Protein AF-A0AAJ3N0F9-F1 (afdb_monomer)

Sequence (121 aa):
MLTNGAQYPKHITPKDWVRLRLLNGCNARSLRLATSDERPMYVIASDGGFLNEPIKVNELEMIIGERFEVLIDLSDGKAVDLVRSNGHGITSVQSKTTGIKSRNYVTKRTRQFTDKIGKLI

Secondary structure (DSSP, 8-state):
-EETTEES-EEEE-SSEEEEEEE---SS--EEEEETT-PPEEEEEETTEEEEEEEEESEEEE-TT-EEEEEEE-TT---EEEEETTS-EEEEEEE--S-S-------HHHHHHHHHHTTT-

InterPro domains:
  IPR001117 Multicopper oxidase, second cupredoxin domain [PF00394] (8-76)
  IPR008972 Cupredoxin [G3DSA:2.60.40.420] (1-119)
  IPR008972 Cupredoxin [SSF49503] (1-76)
  IPR045087 Multicopper oxidase [PTHR48267] (1-80)

Foldseek 3Di:
DADPNHFAEEAEDAQFKDKDKDFQQDPFDKFKKAKPVQFWKWWQAWPVGGDPATDTDRIDIDDHGIITIIIGHRNVQAKIFIATPVGHTHYIYGHDNDPDPPPDPPDPVNVVRSVVVVVVD

pLDDT: mean 81.47, std 18.84, range [38.22, 97.62]

Structure (mmCIF, N/CA/C/O backbone):
data_AF-A0AAJ3N0F9-F1
#
_entry.id   AF-A0AAJ3N0F9-F1
#
loop_
_atom_site.group_PDB
_atom_site.id
_atom_site.type_symbol
_atom_site.label_atom_id
_atom_site.label_alt_id
_atom_site.label_comp_id
_atom_site.label_asym_id
_atom_site.label_entity_id
_atom_site.label_seq_id
_atom_site.pdbx_PDB_ins_code
_atom_site.Cartn_x
_atom_site.Cartn_y
_atom_site.Cartn_z
_atom_site.occupancy
_atom_site.B_iso_or_equiv
_atom_site.auth_seq_id
_atom_site.auth_comp_id
_atom_site.auth_asym_id
_atom_site.auth_atom_id
_atom_site.pdbx_PDB_model_num
ATOM 1 N N . MET A 1 1 ? 12.768 9.543 1.996 1.00 83.50 1 MET A N 1
ATOM 2 C CA . MET A 1 1 ? 11.924 8.843 1.003 1.00 83.50 1 MET A CA 1
ATOM 3 C C . MET A 1 1 ? 10.725 9.728 0.736 1.00 83.50 1 MET A C 1
ATOM 5 O O . MET A 1 1 ? 10.263 10.367 1.676 1.00 83.50 1 MET A O 1
ATOM 9 N N . LEU A 1 2 ? 10.294 9.825 -0.517 1.00 91.88 2 LEU A N 1
ATOM 10 C CA . LEU A 1 2 ? 9.156 10.652 -0.904 1.00 91.88 2 LEU A CA 1
ATOM 11 C C . LEU A 1 2 ? 7.993 9.754 -1.311 1.00 91.88 2 LEU A C 1
ATOM 13 O O . LEU A 1 2 ? 8.210 8.699 -1.903 1.00 91.88 2 LEU A O 1
ATOM 17 N N . THR A 1 3 ? 6.784 10.221 -1.036 1.00 94.62 3 THR A N 1
ATOM 18 C CA . THR A 1 3 ? 5.534 9.630 -1.511 1.00 94.62 3 THR A CA 1
ATOM 19 C C . THR A 1 3 ? 4.790 10.736 -2.248 1.00 94.62 3 THR A C 1
ATOM 21 O O . THR A 1 3 ? 4.513 11.782 -1.664 1.00 94.62 3 THR A O 1
ATOM 24 N N . ASN A 1 4 ? 4.532 10.556 -3.546 1.00 94.38 4 ASN A N 1
ATOM 25 C CA . ASN A 1 4 ? 3.939 11.585 -4.417 1.00 94.38 4 ASN A CA 1
ATOM 26 C C . ASN A 1 4 ? 4.637 12.961 -4.316 1.00 94.38 4 ASN A C 1
ATOM 28 O O . ASN A 1 4 ? 3.983 13.999 -4.285 1.00 94.38 4 ASN A O 1
ATOM 32 N N . GLY A 1 5 ? 5.972 12.968 -4.212 1.00 93.50 5 GLY A N 1
ATOM 33 C CA . GLY A 1 5 ? 6.783 14.190 -4.116 1.00 93.50 5 GLY A CA 1
ATOM 34 C C . GLY A 1 5 ? 6.875 14.821 -2.720 1.00 93.50 5 GLY A C 1
ATOM 35 O O . GLY A 1 5 ? 7.669 15.737 -2.534 1.00 93.50 5 GLY A O 1
ATOM 36 N N . ALA A 1 6 ? 6.138 14.321 -1.724 1.00 93.56 6 ALA A N 1
ATOM 37 C CA . ALA A 1 6 ? 6.161 14.840 -0.357 1.00 93.56 6 ALA A CA 1
ATOM 38 C C . ALA A 1 6 ? 6.917 13.912 0.604 1.00 93.56 6 ALA A C 1
ATOM 40 O O . ALA A 1 6 ? 6.881 12.685 0.473 1.00 93.56 6 ALA A O 1
ATOM 41 N N . GLN A 1 7 ? 7.582 14.494 1.604 1.00 93.12 7 GLN A N 1
ATOM 42 C CA . GLN A 1 7 ? 8.171 13.739 2.708 1.00 93.12 7 GLN A CA 1
ATOM 43 C C . GLN A 1 7 ? 7.075 13.374 3.716 1.00 93.12 7 GLN A C 1
ATOM 45 O O . GLN A 1 7 ? 6.421 14.255 4.263 1.00 93.12 7 GLN A O 1
ATOM 50 N N . TYR A 1 8 ? 6.886 12.073 3.946 1.00 90.06 8 TYR A N 1
ATOM 51 C CA . TYR A 1 8 ? 5.930 11.508 4.906 1.00 90.06 8 TYR A CA 1
ATOM 52 C C . TYR A 1 8 ? 4.518 12.142 4.882 1.00 90.06 8 TYR A C 1
ATOM 54 O O . TYR A 1 8 ? 4.041 12.665 5.894 1.00 90.06 8 TYR A O 1
ATOM 62 N N . PRO A 1 9 ? 3.821 12.130 3.727 1.00 92.38 9 PRO A N 1
ATOM 63 C CA . PRO A 1 9 ? 2.509 12.749 3.623 1.00 92.38 9 PRO A CA 1
ATOM 64 C C . PRO A 1 9 ? 1.444 11.957 4.384 1.00 92.38 9 PRO A C 1
ATOM 66 O O . PRO A 1 9 ? 1.545 10.736 4.557 1.00 92.38 9 PRO A O 1
ATOM 69 N N . LYS A 1 10 ? 0.384 12.673 4.768 1.00 91.25 10 LYS A N 1
ATOM 70 C CA . LYS A 1 10 ? -0.835 12.120 5.363 1.00 91.25 10 LYS A CA 1
ATOM 71 C C . LYS A 1 10 ? -1.950 12.094 4.323 1.00 91.25 10 LYS A C 1
ATOM 73 O O . LYS A 1 10 ? -2.259 13.126 3.728 1.00 91.25 10 LYS A O 1
ATOM 78 N N . HIS A 1 11 ? -2.579 10.942 4.135 1.00 92.0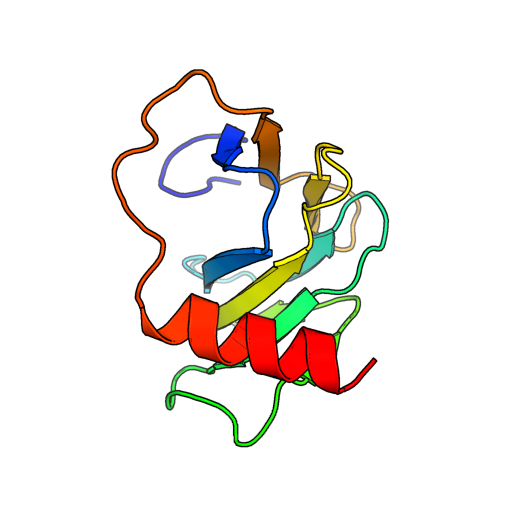0 11 HIS A N 1
ATOM 79 C CA . HIS A 1 11 ? -3.742 10.780 3.273 1.00 92.00 11 HIS A CA 1
ATOM 80 C C . HIS A 1 11 ? -4.992 10.530 4.121 1.00 92.00 11 HIS A C 1
ATOM 82 O O . HIS A 1 11 ? -5.026 9.593 4.912 1.00 92.00 11 HIS A O 1
ATOM 88 N N . ILE A 1 12 ? -6.009 11.385 3.982 1.00 89.12 12 ILE A N 1
ATOM 89 C CA . ILE A 1 12 ? -7.256 11.296 4.754 1.00 89.12 12 ILE A CA 1
ATOM 90 C C . ILE A 1 12 ? -8.319 10.599 3.909 1.00 89.12 12 ILE A C 1
ATOM 92 O O . ILE A 1 12 ? -8.656 11.057 2.817 1.00 89.12 12 ILE A O 1
ATOM 96 N N . THR A 1 13 ? -8.885 9.529 4.454 1.00 84.56 13 THR A N 1
ATOM 97 C CA . THR A 1 13 ? -9.866 8.667 3.793 1.00 84.56 13 THR A CA 1
ATOM 98 C C . THR A 1 13 ? -11.098 8.448 4.678 1.00 84.56 13 THR A C 1
ATOM 100 O O . THR A 1 13 ? -11.033 8.665 5.893 1.00 84.56 13 THR A O 1
ATOM 103 N N . PRO A 1 14 ? -12.256 8.092 4.096 1.00 85.06 14 PRO A N 1
ATOM 104 C CA . PRO A 1 14 ? -13.412 7.631 4.864 1.00 85.06 14 PRO A CA 1
ATOM 105 C C . PRO A 1 14 ? -13.118 6.330 5.630 1.00 85.06 14 PRO A C 1
ATOM 107 O O . PRO A 1 14 ? -12.179 5.612 5.296 1.00 85.06 14 PRO A O 1
ATOM 110 N N . LYS A 1 15 ? -13.969 6.009 6.613 1.00 87.44 15 LYS A N 1
ATOM 111 C CA . LYS A 1 15 ? -13.988 4.717 7.325 1.00 87.44 15 LYS A CA 1
ATOM 112 C C . LYS A 1 15 ? -14.517 3.602 6.433 1.00 87.44 15 LYS A C 1
ATOM 114 O O . LYS A 1 15 ? -15.673 3.213 6.546 1.00 87.44 15 LYS A O 1
ATOM 119 N N . ASP A 1 16 ? -13.687 3.156 5.507 1.00 88.25 16 ASP A N 1
ATOM 120 C CA . ASP A 1 16 ? -14.008 2.112 4.543 1.00 88.25 16 ASP A CA 1
ATOM 121 C C . ASP A 1 16 ? -12.701 1.491 4.030 1.00 88.25 16 ASP A C 1
ATOM 123 O O . ASP A 1 16 ? -11.596 1.900 4.400 1.00 88.25 16 ASP A O 1
ATOM 127 N N . TRP A 1 17 ? -12.825 0.527 3.136 1.00 90.00 17 TRP A N 1
ATOM 128 C CA . TRP A 1 17 ? -11.724 0.002 2.356 1.00 90.00 17 TRP A CA 1
ATOM 129 C C . TRP A 1 17 ? -11.084 1.079 1.481 1.00 90.00 17 TRP A C 1
ATOM 131 O O . TRP A 1 17 ? -11.737 1.753 0.676 1.00 90.00 17 TRP A O 1
ATOM 141 N N . VAL A 1 18 ? -9.762 1.184 1.575 1.00 92.69 18 VAL A N 1
ATOM 142 C CA . VAL A 1 18 ? -8.960 2.100 0.769 1.00 92.69 18 VAL A CA 1
ATOM 143 C C . VAL A 1 18 ? -8.191 1.322 -0.282 1.00 92.69 18 VAL A C 1
ATOM 145 O O . VAL A 1 18 ? -7.465 0.381 0.028 1.00 92.69 18 VAL A O 1
ATOM 148 N N . ARG A 1 19 ? -8.323 1.755 -1.538 1.00 95.25 19 ARG A N 1
ATOM 149 C CA . ARG A 1 19 ? -7.542 1.243 -2.667 1.00 95.25 19 ARG A CA 1
ATOM 150 C C . ARG A 1 19 ? -6.341 2.134 -2.917 1.00 95.25 19 ARG A C 1
ATOM 152 O O . ARG A 1 19 ? -6.504 3.295 -3.292 1.00 95.25 19 ARG A O 1
ATOM 159 N N . LEU A 1 20 ? -5.152 1.568 -2.773 1.00 95.19 20 LEU A N 1
ATOM 160 C CA . LEU A 1 20 ? -3.892 2.235 -3.068 1.00 95.19 20 LEU A CA 1
ATOM 161 C C . LEU A 1 20 ? -3.300 1.657 -4.349 1.00 95.19 20 LEU A C 1
ATOM 163 O O . LEU A 1 20 ? -3.220 0.444 -4.519 1.00 95.19 20 LEU A O 1
ATOM 167 N N . ARG A 1 21 ? -2.888 2.547 -5.252 1.00 96.31 21 ARG A N 1
ATOM 168 C CA . ARG A 1 21 ? -2.123 2.207 -6.453 1.00 96.31 21 ARG A CA 1
ATOM 169 C C . ARG A 1 21 ? -0.670 2.542 -6.176 1.00 96.31 21 ARG A C 1
ATOM 171 O O . ARG A 1 21 ? -0.295 3.713 -6.183 1.00 96.31 21 ARG A O 1
ATOM 178 N N . LEU A 1 22 ? 0.103 1.524 -5.846 1.00 96.19 22 LEU A N 1
ATOM 179 C CA . LEU A 1 22 ? 1.495 1.656 -5.460 1.00 96.19 22 LEU A CA 1
ATOM 180 C C . LEU A 1 22 ? 2.358 1.569 -6.715 1.00 96.19 22 LEU A C 1
ATOM 182 O O . LEU A 1 22 ? 2.126 0.721 -7.571 1.00 96.19 22 LEU A O 1
ATOM 186 N N . LEU A 1 23 ? 3.354 2.443 -6.805 1.00 96.56 23 LEU A N 1
ATOM 187 C CA . LEU A 1 23 ? 4.381 2.437 -7.842 1.00 96.56 23 LEU A CA 1
ATOM 188 C C . LEU A 1 23 ? 5.734 2.568 -7.151 1.00 96.56 23 LEU A C 1
ATOM 190 O O . LEU A 1 23 ? 5.958 3.535 -6.416 1.00 96.56 23 LEU A O 1
ATOM 194 N N . ASN A 1 24 ? 6.653 1.642 -7.416 1.00 95.62 24 ASN A N 1
ATOM 195 C CA . ASN A 1 24 ? 8.040 1.829 -7.013 1.00 95.62 24 ASN A CA 1
ATOM 196 C C . ASN A 1 24 ? 8.777 2.683 -8.056 1.00 95.62 24 ASN A C 1
ATOM 198 O O . ASN A 1 24 ? 9.338 2.174 -9.021 1.00 95.62 24 ASN A O 1
ATOM 202 N N . GLY A 1 25 ? 8.781 3.998 -7.839 1.00 94.94 25 GLY A N 1
ATOM 203 C CA . GLY A 1 25 ? 9.497 4.965 -8.677 1.00 94.94 25 GLY A CA 1
ATOM 204 C C . GLY A 1 25 ? 10.962 5.196 -8.286 1.00 94.94 25 GLY A C 1
ATOM 205 O O . GLY A 1 25 ? 11.531 6.211 -8.677 1.00 94.94 25 GLY A O 1
ATOM 206 N N . CYS A 1 26 ? 11.571 4.340 -7.458 1.00 93.81 26 CYS A N 1
ATOM 207 C CA . CYS A 1 26 ? 12.983 4.491 -7.100 1.00 93.81 26 CYS A CA 1
ATOM 208 C C . CYS A 1 26 ? 13.890 4.104 -8.274 1.00 93.81 26 CYS A C 1
ATOM 210 O O . CYS A 1 26 ? 13.625 3.117 -8.942 1.00 93.81 26 CYS A O 1
ATOM 212 N N . ASN A 1 27 ? 15.031 4.777 -8.447 1.00 94.50 27 ASN A N 1
ATOM 213 C CA . ASN A 1 27 ? 15.973 4.429 -9.522 1.00 94.50 27 ASN A CA 1
ATOM 214 C C . ASN A 1 27 ? 16.625 3.044 -9.343 1.00 94.50 27 ASN A C 1
ATOM 216 O O . ASN A 1 27 ? 16.897 2.366 -10.324 1.00 94.50 27 ASN A O 1
ATOM 220 N N . ALA A 1 28 ? 16.926 2.649 -8.098 1.00 93.19 28 ALA A N 1
ATOM 221 C CA . ALA A 1 28 ? 17.775 1.483 -7.812 1.00 93.19 28 ALA A CA 1
ATOM 222 C C . ALA A 1 28 ? 17.422 0.745 -6.504 1.00 93.19 28 ALA A C 1
ATOM 224 O O . ALA A 1 28 ? 18.230 -0.015 -5.978 1.00 93.19 28 ALA A O 1
ATOM 225 N N . ARG A 1 29 ? 16.243 0.998 -5.920 1.00 91.62 29 ARG A N 1
ATOM 226 C CA . ARG A 1 29 ? 15.860 0.451 -4.609 1.00 91.62 29 ARG A CA 1
ATOM 227 C C . ARG A 1 29 ? 14.590 -0.385 -4.723 1.00 91.62 29 ARG A C 1
ATOM 229 O O . ARG A 1 29 ? 13.552 0.148 -5.104 1.00 91.62 29 ARG A O 1
ATOM 236 N N . SER A 1 30 ? 14.660 -1.655 -4.329 1.00 93.06 30 SER A N 1
ATOM 237 C CA . SER A 1 30 ? 13.470 -2.462 -4.052 1.00 93.06 30 SER A CA 1
ATOM 238 C C . SER A 1 30 ? 12.809 -2.007 -2.748 1.00 93.06 30 SER A C 1
ATOM 240 O O . SER A 1 30 ? 13.471 -1.570 -1.799 1.00 93.06 30 SER A O 1
ATOM 242 N N . LEU A 1 31 ? 11.483 -2.061 -2.712 1.00 93.44 31 LEU A N 1
ATOM 243 C CA . LEU A 1 31 ? 10.684 -1.705 -1.547 1.00 93.44 31 LEU A CA 1
ATOM 244 C C . LEU A 1 31 ? 10.016 -2.958 -0.999 1.00 93.44 3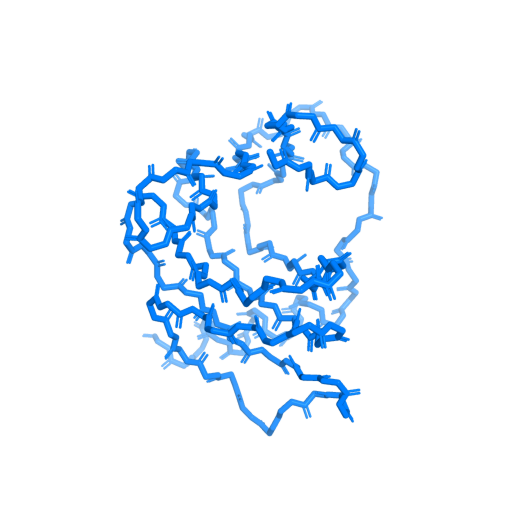1 LEU A C 1
ATOM 246 O O . LEU A 1 31 ? 9.524 -3.782 -1.753 1.00 93.44 31 LEU A O 1
ATOM 250 N N . ARG A 1 32 ? 9.977 -3.073 0.324 1.00 94.56 32 ARG A N 1
ATOM 251 C CA . ARG A 1 32 ? 9.160 -4.048 1.043 1.00 94.56 32 ARG A CA 1
ATOM 252 C C . ARG A 1 32 ? 8.233 -3.265 1.934 1.00 94.56 32 ARG A C 1
ATOM 254 O O . ARG A 1 32 ? 8.715 -2.611 2.859 1.00 94.56 32 ARG A O 1
ATOM 261 N N . LEU A 1 33 ? 6.964 -3.217 1.563 1.00 94.31 33 LEU A N 1
ATOM 262 C CA . LEU A 1 33 ? 5.955 -2.391 2.204 1.00 94.31 33 LEU A CA 1
ATOM 263 C C . LEU A 1 33 ? 5.120 -3.239 3.150 1.00 94.31 33 LEU A C 1
ATOM 265 O O . LEU A 1 33 ? 4.707 -4.334 2.791 1.00 94.31 33 LEU A O 1
ATOM 269 N N . ALA A 1 34 ? 4.848 -2.704 4.328 1.00 94.94 34 ALA A N 1
ATOM 270 C CA . ALA A 1 34 ? 3.945 -3.278 5.311 1.00 94.94 34 ALA A CA 1
ATOM 271 C C . ALA A 1 34 ? 3.113 -2.155 5.939 1.00 94.94 34 ALA A C 1
ATOM 273 O O . ALA A 1 34 ? 3.362 -0.965 5.713 1.00 94.94 34 ALA A O 1
ATOM 274 N N . THR A 1 35 ? 2.119 -2.528 6.727 1.00 93.94 35 THR A N 1
ATOM 275 C CA . THR A 1 35 ? 1.372 -1.609 7.588 1.00 93.94 35 THR A CA 1
ATOM 276 C C . THR A 1 35 ? 2.026 -1.545 8.969 1.00 93.94 35 THR A C 1
ATOM 278 O O . THR A 1 35 ? 2.598 -2.522 9.449 1.00 93.94 35 THR A O 1
ATOM 281 N N . SER A 1 36 ? 1.966 -0.387 9.624 1.00 93.19 36 SER A N 1
ATOM 282 C CA . SER A 1 36 ? 2.580 -0.163 10.941 1.00 93.19 36 SER A CA 1
ATOM 283 C C . SER A 1 36 ? 1.973 -0.993 12.070 1.00 93.19 36 SER A C 1
ATOM 285 O O . SER A 1 36 ? 2.595 -1.137 13.114 1.00 93.19 36 SER A O 1
ATOM 287 N N . ASP A 1 37 ? 0.743 -1.470 11.892 1.00 91.69 37 ASP A N 1
ATOM 288 C CA . ASP A 1 37 ? -0.015 -2.245 12.875 1.00 91.69 37 ASP A CA 1
ATOM 289 C C . ASP A 1 37 ? -0.249 -3.694 12.427 1.00 91.69 37 ASP A C 1
ATOM 291 O O . ASP A 1 37 ? -1.150 -4.360 12.932 1.00 91.69 37 ASP A O 1
ATOM 295 N N . GLU A 1 38 ? 0.548 -4.160 11.461 1.00 91.56 38 GLU A N 1
ATOM 296 C CA . GLU A 1 38 ? 0.550 -5.534 10.949 1.00 91.56 38 GLU A CA 1
ATOM 297 C C . GLU A 1 38 ? -0.772 -5.979 10.299 1.00 91.56 38 GLU A C 1
ATOM 299 O O . GLU A 1 38 ? -0.951 -7.159 9.980 1.00 91.56 38 GLU A O 1
ATOM 304 N N . ARG A 1 39 ? -1.707 -5.051 10.037 1.00 92.44 39 ARG A N 1
ATOM 305 C CA . ARG A 1 39 ? -2.932 -5.378 9.302 1.00 92.44 39 ARG A CA 1
ATOM 306 C C . ARG A 1 39 ? -2.595 -5.803 7.865 1.00 92.44 39 ARG A C 1
ATOM 308 O O . ARG A 1 39 ? -1.759 -5.174 7.209 1.00 92.44 39 ARG A O 1
ATOM 315 N N . PRO A 1 40 ? -3.263 -6.830 7.326 1.00 94.81 40 PRO A N 1
ATOM 316 C CA . PRO A 1 40 ? -2.945 -7.344 6.004 1.00 94.81 40 PRO A CA 1
ATOM 317 C C . PRO A 1 40 ? -3.284 -6.337 4.902 1.00 94.81 40 PRO A C 1
ATOM 319 O O . PRO A 1 40 ? -4.260 -5.588 4.984 1.00 94.81 40 PRO A O 1
ATOM 322 N N . MET A 1 41 ? -2.517 -6.400 3.820 1.00 95.81 41 MET A N 1
ATOM 323 C CA . MET A 1 41 ? -2.860 -5.799 2.538 1.00 95.81 41 MET A CA 1
ATOM 324 C C . MET A 1 41 ? -3.430 -6.878 1.617 1.00 95.81 41 MET A C 1
ATOM 326 O O . MET A 1 41 ? -2.966 -8.017 1.611 1.00 95.81 41 MET A O 1
ATOM 330 N N . TYR A 1 42 ? -4.422 -6.522 0.807 1.00 97.31 42 TYR A N 1
ATOM 331 C CA . TYR A 1 42 ? -5.003 -7.429 -0.183 1.00 97.31 42 TYR A CA 1
ATOM 332 C C . TYR A 1 42 ? -4.609 -6.968 -1.578 1.00 97.31 42 TYR A C 1
ATOM 334 O O . TYR A 1 42 ? -5.127 -5.964 -2.066 1.00 97.31 42 TYR A O 1
ATOM 342 N N . VAL A 1 43 ? -3.690 -7.682 -2.222 1.00 96.81 43 VAL A N 1
ATOM 343 C CA . VAL A 1 43 ? -3.260 -7.396 -3.593 1.00 96.81 43 VAL A CA 1
ATOM 344 C C . VAL A 1 43 ? -4.373 -7.806 -4.546 1.00 96.81 43 VAL A C 1
ATOM 346 O O . VAL A 1 43 ? -4.795 -8.959 -4.546 1.00 96.81 43 VAL A O 1
ATOM 349 N N . ILE A 1 44 ? -4.853 -6.865 -5.356 1.00 96.69 44 ILE A N 1
ATOM 350 C CA . ILE A 1 44 ? -5.947 -7.094 -6.312 1.00 96.69 44 ILE A CA 1
ATOM 351 C C . ILE A 1 44 ? -5.505 -6.968 -7.766 1.00 96.69 44 ILE A C 1
ATOM 353 O O . ILE A 1 44 ? -6.201 -7.452 -8.655 1.00 96.69 44 ILE A O 1
ATOM 357 N N . ALA A 1 45 ? -4.380 -6.308 -8.027 1.00 95.94 45 ALA A N 1
ATOM 358 C CA . ALA A 1 45 ? -3.841 -6.143 -9.368 1.00 95.94 45 ALA A CA 1
ATOM 359 C C . ALA A 1 45 ? -2.319 -6.005 -9.335 1.00 95.94 45 ALA A C 1
ATOM 361 O O . ALA A 1 45 ? -1.758 -5.492 -8.364 1.00 95.94 45 ALA A O 1
ATOM 362 N N . SER A 1 46 ? -1.687 -6.419 -10.427 1.00 94.31 46 SER A N 1
ATOM 363 C CA . SER A 1 46 ? -0.273 -6.201 -10.734 1.00 94.31 46 SER A CA 1
ATOM 364 C C . SER A 1 46 ? -0.135 -5.343 -11.998 1.00 94.31 46 SER A C 1
ATOM 366 O O . SER A 1 46 ? -1.121 -4.811 -12.522 1.00 94.31 46 SER A O 1
ATOM 368 N N . ASP A 1 47 ? 1.081 -5.236 -12.531 1.00 91.94 47 ASP A N 1
ATOM 369 C CA . ASP A 1 47 ? 1.378 -4.542 -13.787 1.00 91.94 47 ASP A CA 1
ATOM 370 C C . ASP A 1 47 ? 0.512 -4.977 -14.975 1.00 91.94 47 ASP A C 1
ATOM 372 O O . ASP A 1 47 ? 0.222 -4.152 -15.845 1.00 91.94 47 ASP A O 1
ATOM 376 N N . GLY A 1 48 ? 0.101 -6.250 -15.002 1.00 91.00 48 GLY A N 1
ATOM 377 C CA . GLY A 1 48 ? -0.717 -6.847 -16.061 1.00 91.00 48 GLY A CA 1
ATOM 378 C C . GLY A 1 48 ? -2.228 -6.661 -15.891 1.00 91.00 48 GLY A C 1
ATOM 379 O O . GLY A 1 48 ? -2.990 -7.086 -16.757 1.00 91.00 48 GLY A O 1
ATOM 380 N N . GLY A 1 49 ? -2.681 -6.033 -14.803 1.00 93.06 49 GLY A N 1
ATOM 381 C CA . GLY A 1 49 ? -4.098 -5.848 -14.494 1.00 93.06 49 GLY A CA 1
ATOM 382 C C . GLY A 1 49 ? -4.559 -6.650 -13.277 1.00 93.06 49 GLY A C 1
ATOM 383 O O . GLY A 1 49 ? -3.765 -6.999 -12.406 1.00 93.06 49 GLY A O 1
ATOM 384 N N . PHE A 1 50 ? -5.872 -6.877 -13.182 1.00 94.25 50 PHE A N 1
ATOM 385 C CA . PHE A 1 50 ? -6.479 -7.537 -12.025 1.00 94.25 50 PHE A CA 1
ATOM 386 C C . PHE A 1 50 ? -6.077 -9.008 -11.924 1.00 94.25 50 PHE A C 1
ATOM 388 O O . PHE A 1 50 ? -6.037 -9.724 -12.922 1.00 94.25 50 PHE A O 1
ATOM 395 N N . LEU A 1 51 ? -5.841 -9.448 -10.692 1.00 90.94 51 LEU A N 1
ATOM 396 C CA . LEU A 1 51 ? -5.692 -10.855 -10.354 1.00 90.94 51 LEU A CA 1
ATOM 397 C C . LEU A 1 51 ? -7.061 -11.548 -10.392 1.00 90.94 51 LEU A C 1
ATOM 399 O O . LEU A 1 51 ? -8.106 -10.903 -10.263 1.00 90.94 51 LEU A O 1
ATOM 403 N N . ASN A 1 52 ? -7.052 -12.875 -10.531 1.00 91.88 52 ASN A N 1
ATOM 404 C CA . ASN A 1 52 ? -8.276 -13.683 -10.492 1.00 91.88 52 ASN A CA 1
ATOM 405 C C . ASN A 1 52 ? -9.006 -13.544 -9.146 1.00 91.88 52 ASN A C 1
ATOM 407 O O . ASN A 1 52 ? -10.236 -13.496 -9.096 1.00 91.88 52 ASN A O 1
ATOM 411 N N . GLU A 1 53 ? -8.236 -13.444 -8.064 1.00 90.62 53 GLU A N 1
ATOM 412 C CA . GLU A 1 53 ? -8.716 -13.279 -6.699 1.00 90.62 53 GLU A CA 1
ATOM 413 C C . GLU A 1 53 ? -7.732 -12.432 -5.873 1.00 90.62 53 GLU A C 1
ATOM 415 O O . GLU A 1 53 ? -6.550 -12.352 -6.224 1.00 90.62 53 GLU A O 1
ATOM 420 N N . PRO A 1 54 ? -8.200 -11.758 -4.805 1.00 93.56 54 PRO A N 1
ATOM 421 C CA . PRO A 1 54 ? -7.321 -10.998 -3.929 1.00 93.56 54 PRO A CA 1
ATOM 422 C C . PRO A 1 54 ? -6.353 -11.904 -3.169 1.00 93.56 54 PRO A C 1
ATOM 424 O O . PRO A 1 54 ? -6.768 -12.857 -2.514 1.00 93.56 54 PRO A O 1
ATOM 427 N N . ILE A 1 55 ? -5.072 -11.540 -3.172 1.00 96.00 55 ILE A N 1
ATOM 428 C CA . ILE A 1 55 ? -4.032 -12.244 -2.417 1.00 96.00 55 ILE A CA 1
ATOM 429 C C . ILE A 1 55 ? -3.729 -11.457 -1.144 1.00 96.00 55 ILE A C 1
ATOM 431 O O . ILE A 1 55 ? -3.307 -10.300 -1.197 1.00 96.00 55 ILE A O 1
ATOM 435 N N . LYS A 1 56 ? -3.951 -12.086 0.012 1.00 96.69 56 LYS A N 1
ATOM 436 C CA . LYS A 1 56 ? -3.653 -11.513 1.328 1.00 96.69 56 LYS A CA 1
ATOM 437 C C . LYS A 1 56 ? -2.152 -11.594 1.609 1.00 96.69 56 LYS A C 1
ATOM 439 O O . LYS A 1 56 ? -1.590 -12.686 1.610 1.00 96.69 56 LYS A O 1
ATOM 444 N N . VAL A 1 57 ? -1.524 -10.458 1.900 1.00 95.62 57 VAL A N 1
ATOM 445 C CA . VAL A 1 57 ? -0.097 -10.364 2.236 1.00 95.62 57 VAL A CA 1
ATOM 446 C C . VAL A 1 57 ? 0.116 -9.462 3.452 1.00 95.62 57 VAL A C 1
ATOM 448 O O . VAL A 1 57 ? -0.570 -8.455 3.615 1.00 95.62 57 VAL A O 1
ATOM 451 N N . ASN A 1 58 ? 1.082 -9.807 4.303 1.00 94.62 58 ASN A N 1
ATOM 452 C CA . ASN A 1 58 ? 1.503 -8.941 5.415 1.00 94.62 58 ASN A CA 1
ATOM 453 C C . ASN A 1 58 ? 2.606 -7.963 4.978 1.00 94.62 58 ASN A C 1
ATOM 455 O O . ASN A 1 58 ? 2.708 -6.856 5.495 1.00 94.62 58 ASN A O 1
ATOM 45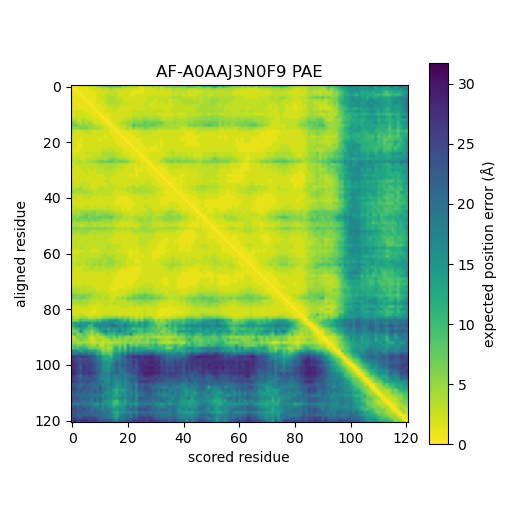9 N N . GLU A 1 59 ? 3.400 -8.367 3.987 1.00 94.56 59 GLU A N 1
ATOM 460 C CA . GLU A 1 59 ? 4.448 -7.567 3.369 1.00 94.56 59 GLU A CA 1
ATOM 461 C C . GLU A 1 59 ? 4.341 -7.704 1.847 1.00 94.56 59 GLU A C 1
ATOM 463 O O . GLU A 1 59 ? 4.116 -8.798 1.329 1.00 94.56 59 GLU A O 1
ATOM 468 N N . LEU A 1 60 ? 4.490 -6.590 1.135 1.00 95.25 60 LEU A N 1
ATOM 469 C CA . LEU A 1 60 ? 4.511 -6.536 -0.320 1.00 95.25 60 LEU A CA 1
ATOM 470 C C . LEU A 1 60 ? 5.903 -6.117 -0.790 1.00 95.25 60 LEU A C 1
ATOM 472 O O . LEU A 1 60 ? 6.321 -4.976 -0.576 1.00 95.25 60 LEU A O 1
ATOM 476 N N . GLU A 1 61 ? 6.604 -7.031 -1.450 1.00 95.06 61 GLU A N 1
ATOM 477 C CA . GLU A 1 61 ? 7.845 -6.727 -2.155 1.00 95.06 61 GLU A CA 1
ATOM 478 C C . GLU A 1 61 ? 7.535 -6.112 -3.526 1.00 95.06 61 GLU A C 1
ATOM 480 O O . GLU A 1 61 ? 6.667 -6.587 -4.252 1.00 95.06 61 GLU A O 1
ATOM 485 N N . MET A 1 62 ? 8.229 -5.024 -3.851 1.00 95.00 62 MET A N 1
ATOM 486 C CA . MET A 1 62 ? 8.108 -4.292 -5.106 1.00 95.00 62 MET A CA 1
ATOM 487 C C . MET A 1 62 ? 9.496 -3.975 -5.657 1.00 95.00 62 MET A C 1
ATOM 489 O O . MET A 1 62 ? 10.277 -3.222 -5.056 1.00 95.00 62 MET A O 1
ATOM 493 N N . ILE A 1 63 ? 9.791 -4.493 -6.838 1.00 95.25 63 ILE A N 1
ATOM 494 C CA . ILE A 1 63 ? 10.979 -4.166 -7.620 1.00 95.25 63 ILE A CA 1
ATOM 495 C C . ILE A 1 63 ? 10.772 -2.807 -8.311 1.00 95.25 63 ILE A C 1
ATOM 497 O O . ILE A 1 63 ? 9.686 -2.229 -8.327 1.00 95.25 63 ILE A O 1
ATOM 501 N N . ILE A 1 64 ? 11.864 -2.224 -8.794 1.00 95.75 64 ILE A N 1
ATOM 502 C CA . ILE A 1 64 ? 11.902 -0.935 -9.490 1.00 95.75 64 ILE A CA 1
ATOM 503 C C . ILE A 1 64 ? 10.966 -0.956 -10.707 1.00 95.75 64 ILE A C 1
ATOM 505 O O . ILE A 1 64 ? 11.084 -1.827 -11.564 1.00 95.75 64 ILE A O 1
ATOM 509 N N . GLY A 1 65 ? 10.067 0.027 -10.799 1.00 94.31 65 GLY A N 1
ATOM 510 C CA . GLY A 1 65 ? 9.127 0.184 -11.913 1.00 94.31 65 GLY A CA 1
ATOM 511 C C . GLY A 1 65 ? 7.832 -0.627 -11.798 1.00 94.31 65 GLY A C 1
ATOM 512 O O . GLY A 1 65 ? 6.911 -0.397 -12.589 1.00 94.31 65 GLY A O 1
ATOM 513 N N . GLU A 1 66 ? 7.722 -1.515 -10.809 1.00 96.25 66 GLU A N 1
ATOM 514 C CA . GLU A 1 66 ? 6.514 -2.312 -10.597 1.00 96.25 66 GLU A CA 1
ATOM 515 C C . GLU A 1 66 ? 5.367 -1.479 -10.025 1.00 96.25 66 GLU A C 1
ATOM 517 O O . GLU A 1 66 ? 5.558 -0.546 -9.226 1.00 96.25 66 GLU A O 1
ATOM 522 N N . ARG A 1 67 ? 4.150 -1.864 -10.414 1.00 97.25 67 ARG A N 1
ATOM 523 C CA . ARG A 1 67 ? 2.890 -1.378 -9.872 1.00 97.25 67 ARG A CA 1
ATOM 524 C C . ARG A 1 67 ? 2.077 -2.522 -9.295 1.00 97.25 67 ARG A C 1
ATOM 526 O O . ARG A 1 67 ? 1.861 -3.557 -9.922 1.00 97.25 67 ARG A O 1
ATOM 533 N N . PHE A 1 68 ? 1.517 -2.251 -8.128 1.00 97.62 68 PHE A N 1
ATOM 534 C CA . PHE A 1 68 ? 0.510 -3.098 -7.515 1.00 97.62 68 PHE A CA 1
ATOM 535 C C . PHE A 1 68 ? -0.663 -2.248 -7.070 1.00 97.62 68 PHE A C 1
ATOM 537 O O . PHE A 1 68 ? -0.508 -1.101 -6.645 1.00 97.62 68 PHE A O 1
ATOM 544 N N . GLU A 1 69 ? -1.851 -2.828 -7.134 1.00 97.19 69 GLU A N 1
ATOM 545 C CA . GLU A 1 69 ? -2.997 -2.265 -6.449 1.00 97.19 69 GLU A CA 1
ATOM 546 C C . GLU A 1 69 ? -3.343 -3.116 -5.241 1.00 97.19 69 GLU A C 1
ATOM 548 O O . GLU A 1 69 ? -3.510 -4.333 -5.353 1.00 97.19 69 GLU A O 1
ATOM 553 N N . VAL A 1 70 ? -3.484 -2.454 -4.097 1.00 96.06 70 VAL A N 1
ATOM 554 C CA . VAL A 1 70 ? -3.818 -3.098 -2.830 1.00 96.06 70 VAL A CA 1
ATOM 555 C C . VAL A 1 70 ? -5.056 -2.473 -2.210 1.00 96.06 70 VAL A C 1
ATOM 557 O O . VAL A 1 70 ? -5.312 -1.275 -2.366 1.00 96.06 70 VAL A O 1
ATOM 560 N N . LEU A 1 71 ? -5.815 -3.290 -1.490 1.00 95.69 71 LEU A N 1
ATOM 561 C CA . LEU A 1 71 ? -6.874 -2.857 -0.592 1.00 95.69 71 LEU A CA 1
ATOM 562 C C . LEU A 1 71 ? -6.404 -2.978 0.856 1.00 95.69 71 LEU A C 1
ATOM 564 O O . LEU A 1 71 ? -5.794 -3.979 1.234 1.00 95.69 71 LEU A O 1
ATOM 568 N N . ILE A 1 72 ? -6.718 -1.961 1.654 1.00 93.38 72 ILE A N 1
ATOM 569 C CA . ILE A 1 72 ? -6.491 -1.930 3.100 1.00 93.38 72 ILE A CA 1
ATOM 570 C C . ILE A 1 72 ? -7.815 -1.580 3.769 1.00 93.38 72 ILE A C 1
ATOM 572 O O . ILE A 1 72 ? -8.473 -0.616 3.373 1.00 93.38 72 ILE A O 1
ATOM 576 N N . ASP A 1 73 ? -8.199 -2.360 4.771 1.00 92.62 73 ASP A N 1
ATOM 577 C CA . ASP A 1 73 ? -9.391 -2.096 5.568 1.00 92.62 73 ASP A CA 1
ATOM 578 C C . ASP A 1 73 ? -9.092 -1.028 6.629 1.00 92.62 73 ASP A C 1
ATOM 580 O O . ASP A 1 73 ? -8.202 -1.215 7.459 1.00 92.62 73 ASP A O 1
ATOM 584 N N . LEU A 1 74 ? -9.822 0.092 6.592 1.00 90.25 74 LEU A N 1
ATOM 585 C CA . LEU A 1 74 ? -9.780 1.169 7.591 1.00 90.25 74 LEU A CA 1
ATOM 586 C C . LEU A 1 74 ? -11.150 1.416 8.242 1.00 90.25 74 LEU A C 1
ATOM 588 O O . LEU A 1 74 ? -11.426 2.515 8.751 1.00 90.25 74 LEU A O 1
ATOM 592 N N . SER A 1 75 ? -12.032 0.415 8.198 1.00 88.06 75 SER A N 1
ATOM 593 C CA . SER A 1 75 ? -13.362 0.458 8.810 1.00 88.06 75 SER A CA 1
ATOM 594 C C . SER A 1 75 ? -13.304 0.654 10.331 1.00 88.06 75 SER A C 1
ATOM 596 O O . SER A 1 75 ? -14.159 1.338 10.897 1.00 88.06 75 SER A O 1
ATOM 598 N N . ASP A 1 76 ? -12.240 0.167 10.981 1.00 87.56 76 ASP A N 1
ATOM 599 C CA . ASP A 1 76 ? -11.966 0.347 12.413 1.00 87.56 76 ASP A CA 1
ATOM 600 C C . ASP A 1 76 ? -11.697 1.810 12.814 1.00 87.56 76 ASP A C 1
ATOM 602 O O . ASP A 1 76 ? -11.723 2.163 13.996 1.00 87.56 76 ASP A O 1
ATOM 606 N N . GLY A 1 77 ? -11.467 2.689 11.835 1.00 84.62 77 GLY A N 1
ATOM 607 C CA . GLY A 1 77 ? -11.225 4.106 12.060 1.00 84.62 77 GLY A CA 1
ATOM 608 C C . GLY A 1 77 ? -9.852 4.433 12.636 1.00 84.62 77 GLY A C 1
ATOM 609 O O . GLY A 1 77 ? -9.625 5.595 12.980 1.00 84.62 77 GLY A O 1
ATOM 610 N N . LYS A 1 78 ? -8.950 3.453 12.756 1.00 87.00 78 LYS A N 1
ATOM 611 C CA . LYS A 1 78 ? -7.589 3.690 13.236 1.00 87.00 78 LYS A CA 1
ATOM 612 C C . LYS A 1 78 ? -6.724 4.210 12.091 1.00 87.00 78 LYS A C 1
ATOM 614 O O . LYS A 1 78 ? -6.906 3.856 10.928 1.00 87.00 78 LYS A O 1
ATOM 619 N N . ALA A 1 79 ? -5.804 5.110 12.422 1.00 86.44 79 ALA A N 1
ATOM 620 C CA . ALA A 1 79 ? -4.767 5.521 11.488 1.00 86.44 79 ALA A CA 1
ATOM 621 C C . ALA A 1 79 ? -3.755 4.383 11.323 1.00 86.44 79 ALA A C 1
ATOM 623 O O . ALA A 1 79 ? -3.406 3.731 12.305 1.00 86.44 79 ALA A O 1
ATOM 624 N N . VAL A 1 80 ? -3.275 4.189 10.099 1.00 91.06 80 VAL A N 1
ATOM 625 C CA . VAL A 1 80 ? -2.240 3.210 9.779 1.00 91.06 80 VAL A CA 1
ATOM 626 C C . VAL A 1 80 ? -1.167 3.869 8.933 1.00 91.06 80 VAL A C 1
ATOM 628 O O . VAL A 1 80 ? -1.468 4.626 8.010 1.00 91.06 80 VAL A O 1
ATOM 631 N N . ASP A 1 81 ? 0.092 3.578 9.219 1.00 92.88 81 ASP A N 1
ATOM 632 C CA . ASP A 1 81 ? 1.189 4.039 8.384 1.00 92.88 81 ASP A CA 1
ATOM 633 C C . ASP A 1 81 ? 1.611 2.914 7.443 1.00 92.88 81 ASP A C 1
ATOM 635 O O . ASP A 1 81 ? 1.713 1.753 7.835 1.00 92.88 81 ASP A O 1
ATOM 639 N N . LEU A 1 82 ? 1.873 3.254 6.185 1.00 92.62 82 LEU A N 1
ATOM 640 C CA . LEU A 1 82 ? 2.680 2.396 5.336 1.00 92.62 82 LEU A CA 1
ATOM 641 C C . LEU A 1 82 ? 4.136 2.592 5.739 1.00 92.62 82 LEU A C 1
ATOM 643 O O . LEU A 1 82 ? 4.646 3.719 5.791 1.00 92.62 82 LEU A O 1
ATOM 647 N N . VAL A 1 83 ? 4.805 1.485 6.011 1.00 93.25 83 VAL A N 1
ATOM 648 C CA . VAL A 1 83 ? 6.189 1.431 6.472 1.00 93.25 83 VAL A CA 1
ATOM 649 C C . VAL A 1 83 ? 6.997 0.536 5.548 1.00 93.25 83 VAL A C 1
ATOM 651 O O . VAL A 1 83 ? 6.453 -0.324 4.855 1.00 93.25 83 VAL A O 1
ATOM 654 N N . ARG A 1 84 ? 8.317 0.727 5.529 1.00 89.56 84 ARG A N 1
ATOM 655 C CA . ARG A 1 84 ? 9.206 -0.325 5.036 1.00 89.56 84 ARG A CA 1
ATOM 656 C C . ARG A 1 84 ? 9.411 -1.395 6.102 1.00 89.56 84 ARG A C 1
ATOM 658 O O . ARG A 1 84 ? 9.384 -1.078 7.287 1.00 89.56 84 ARG A O 1
ATOM 665 N N . SER A 1 85 ? 9.740 -2.610 5.672 1.00 73.88 85 SER A N 1
ATOM 666 C CA . SER A 1 85 ? 10.078 -3.753 6.539 1.00 73.88 85 SER A CA 1
ATOM 667 C C . SER A 1 85 ? 11.137 -3.460 7.613 1.00 73.88 85 SER A C 1
ATOM 669 O O . SER A 1 85 ? 11.174 -4.094 8.659 1.00 73.88 85 SER A O 1
ATOM 671 N N . ASN A 1 86 ? 11.979 -2.447 7.398 1.00 69.31 86 ASN A N 1
ATOM 672 C CA . ASN A 1 86 ? 12.973 -1.974 8.358 1.00 69.31 86 ASN A CA 1
ATOM 673 C C . ASN A 1 86 ? 12.462 -0.863 9.305 1.00 69.31 86 ASN A C 1
ATOM 675 O O . ASN A 1 86 ? 13.263 -0.064 9.792 1.00 69.31 86 ASN A O 1
ATOM 679 N N . GLY A 1 87 ? 11.144 -0.749 9.496 1.00 62.75 87 GLY A N 1
ATOM 680 C CA . GLY A 1 87 ? 10.492 0.137 10.468 1.00 62.75 87 GLY A CA 1
ATOM 681 C C . GLY A 1 87 ? 10.446 1.626 10.105 1.00 62.75 87 GLY A C 1
ATOM 682 O O . GLY A 1 87 ? 9.930 2.428 10.877 1.00 62.75 87 GLY A O 1
ATOM 683 N N . HIS A 1 88 ? 10.961 2.037 8.941 1.00 72.56 88 HIS A N 1
ATOM 684 C CA . HIS A 1 88 ? 10.903 3.442 8.523 1.00 72.56 88 HIS A CA 1
ATOM 685 C C . HIS A 1 88 ? 9.584 3.758 7.805 1.00 72.56 88 HIS A C 1
ATOM 687 O O . HIS A 1 88 ? 9.321 3.221 6.725 1.00 72.56 88 HIS A O 1
ATOM 693 N N . GLY A 1 89 ? 8.797 4.676 8.374 1.00 67.56 89 GLY A N 1
ATOM 694 C CA . GLY A 1 89 ? 7.534 5.152 7.804 1.00 67.56 89 GLY A CA 1
ATOM 695 C C . GLY A 1 89 ? 7.692 5.874 6.465 1.00 67.56 89 GLY A C 1
ATOM 696 O O . GLY A 1 89 ? 8.646 6.626 6.249 1.00 67.56 89 GLY A O 1
ATOM 697 N N . ILE A 1 90 ? 6.744 5.636 5.553 1.00 76.00 90 ILE A N 1
ATOM 698 C CA . ILE A 1 90 ? 6.753 6.190 4.190 1.00 76.00 90 ILE A CA 1
ATOM 699 C C . ILE A 1 90 ? 5.565 7.115 3.912 1.00 76.00 90 ILE A C 1
ATOM 701 O O . ILE A 1 90 ? 5.721 8.148 3.256 1.00 76.00 90 ILE A O 1
ATOM 705 N N . THR A 1 91 ? 4.386 6.793 4.438 1.00 77.56 91 THR A N 1
ATOM 706 C CA . THR A 1 91 ? 3.187 7.633 4.371 1.00 77.56 91 THR A CA 1
ATOM 707 C C . THR A 1 91 ? 2.191 7.186 5.428 1.00 77.56 91 THR A C 1
ATOM 709 O O . THR A 1 91 ? 2.127 6.005 5.750 1.00 77.56 91 THR A O 1
ATOM 712 N N . SER A 1 92 ? 1.409 8.126 5.946 1.00 77.31 92 SER A N 1
ATOM 713 C CA . SER A 1 92 ? 0.330 7.844 6.889 1.00 77.31 92 SER A CA 1
ATOM 714 C C . SER A 1 92 ? -1.008 7.836 6.159 1.00 77.31 92 SER A C 1
ATOM 716 O O . SER A 1 92 ? -1.342 8.806 5.474 1.00 77.31 92 SER A O 1
ATOM 718 N N . VAL A 1 93 ? -1.790 6.772 6.311 1.00 76.25 93 VAL A N 1
ATOM 719 C CA . VAL A 1 93 ? -3.159 6.660 5.801 1.00 76.25 93 VAL A CA 1
ATOM 720 C C . VAL A 1 93 ? -4.115 6.700 6.987 1.00 76.25 93 VAL A C 1
ATOM 722 O O . VAL A 1 93 ? -4.130 5.830 7.852 1.00 76.25 93 VAL A O 1
ATOM 725 N N . GLN A 1 94 ? -4.914 7.757 7.054 1.00 76.12 94 GLN A N 1
ATOM 726 C CA . GLN A 1 94 ? -5.779 8.026 8.194 1.00 76.12 94 GLN A CA 1
ATOM 727 C C . GLN A 1 94 ? -7.235 7.949 7.783 1.00 76.12 94 GLN A C 1
ATOM 729 O O . GLN A 1 94 ? -7.653 8.527 6.777 1.00 76.12 94 GLN A O 1
ATOM 734 N N . SER A 1 95 ? -8.010 7.276 8.619 1.00 68.12 95 SER A N 1
ATOM 735 C CA . SER A 1 95 ? -9.454 7.211 8.510 1.00 68.12 95 SER A CA 1
ATOM 736 C C . SER A 1 95 ? -10.092 8.327 9.340 1.00 68.12 95 SER A C 1
ATOM 738 O O . SER A 1 95 ? -9.734 8.523 10.502 1.00 68.12 95 SER A O 1
ATOM 740 N N . LYS A 1 96 ? -11.025 9.099 8.769 1.00 60.06 96 LYS A N 1
ATOM 741 C CA . LYS A 1 96 ? -11.822 10.092 9.517 1.00 60.06 96 LYS A CA 1
ATOM 742 C C . LYS A 1 96 ? -13.319 9.827 9.365 1.00 60.06 96 LYS A C 1
ATOM 744 O O . LYS A 1 96 ? -13.834 9.745 8.249 1.00 60.06 96 LYS A O 1
ATOM 749 N N . THR A 1 97 ? -14.035 9.794 10.498 1.00 47.44 97 THR A N 1
ATOM 750 C CA . THR A 1 97 ? -15.508 9.874 10.540 1.00 47.44 97 THR A CA 1
ATOM 751 C C . THR A 1 97 ? -15.923 11.179 9.863 1.00 47.44 97 THR A C 1
ATOM 753 O O . THR A 1 97 ? -15.518 12.265 10.276 1.00 47.44 97 THR A O 1
ATOM 756 N N . THR A 1 98 ? -16.605 11.081 8.731 1.00 50.53 98 THR A N 1
ATOM 757 C CA . THR A 1 98 ? -16.578 12.138 7.723 1.00 50.53 98 THR A CA 1
ATOM 758 C C . THR A 1 98 ? -17.565 13.271 8.022 1.00 50.53 98 THR A C 1
ATOM 760 O O . THR A 1 98 ? -18.770 13.077 7.946 1.00 50.53 98 THR A O 1
ATOM 763 N N . GLY A 1 99 ? -17.042 14.479 8.256 1.00 38.22 99 GLY A N 1
ATOM 764 C CA . GLY A 1 99 ? -17.705 15.754 7.924 1.00 38.22 99 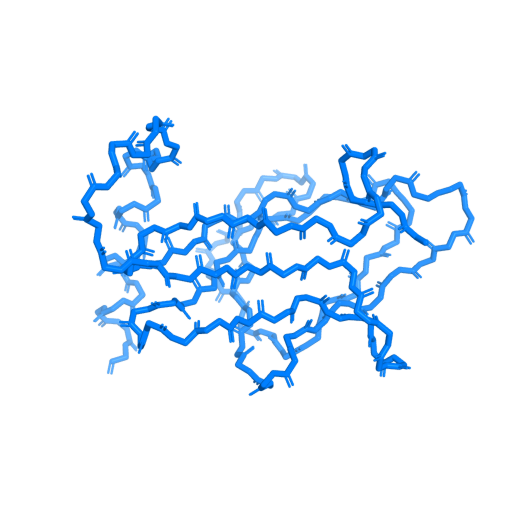GLY A CA 1
ATOM 765 C C . GLY A 1 99 ? -17.093 16.447 6.692 1.00 38.22 99 GLY A C 1
ATOM 766 O O . GLY A 1 99 ? -17.498 17.542 6.320 1.00 38.22 99 GLY A O 1
ATOM 767 N N . ILE A 1 100 ? -16.097 15.831 6.045 1.00 45.66 100 ILE A N 1
ATOM 768 C CA . ILE A 1 100 ? -15.345 16.411 4.924 1.00 45.66 100 ILE A CA 1
ATOM 769 C C . ILE A 1 100 ? -15.763 15.699 3.637 1.00 45.66 100 ILE A C 1
ATOM 771 O O . ILE A 1 100 ? -15.500 14.510 3.491 1.00 45.66 100 ILE A O 1
ATOM 775 N N . LYS A 1 101 ? -16.378 16.412 2.683 1.00 39.88 101 LYS A N 1
ATOM 776 C CA . LYS A 1 101 ? -16.642 15.909 1.320 1.00 39.88 101 LYS A CA 1
ATOM 777 C C . LYS A 1 101 ? -15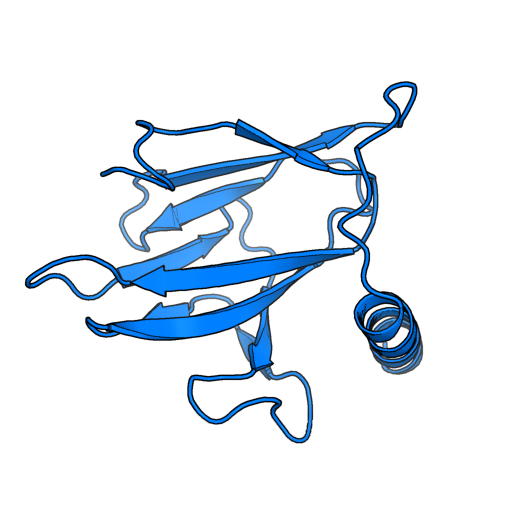.317 15.539 0.638 1.00 39.88 101 LYS A C 1
ATOM 779 O O . LYS A 1 101 ? -14.731 16.354 -0.072 1.00 39.88 101 LYS A O 1
ATOM 784 N N . SER A 1 102 ? -14.826 14.323 0.874 1.00 45.03 102 SER A N 1
ATOM 785 C CA . SER A 1 102 ? -13.649 13.797 0.192 1.00 45.03 102 SER A CA 1
ATOM 786 C C . SER A 1 102 ? -14.024 13.605 -1.272 1.00 45.03 102 SER A C 1
ATOM 788 O O . SER A 1 102 ? -14.977 12.897 -1.605 1.00 45.03 102 SER A O 1
ATOM 790 N N . ARG A 1 103 ? -13.346 14.354 -2.139 1.00 41.56 103 ARG A N 1
ATOM 791 C CA . ARG A 1 103 ? -13.625 14.470 -3.569 1.00 41.56 103 ARG A CA 1
ATOM 792 C C . ARG A 1 103 ? -13.350 13.108 -4.220 1.00 41.56 103 ARG A C 1
ATOM 794 O O . ARG A 1 103 ? -12.211 12.783 -4.508 1.00 41.56 103 ARG A O 1
ATOM 801 N N . ASN A 1 104 ? -14.412 12.310 -4.337 1.00 42.84 104 ASN A N 1
ATOM 802 C CA . ASN A 1 104 ? -14.602 11.088 -5.125 1.00 42.84 104 ASN A CA 1
ATOM 803 C C . ASN A 1 104 ? -13.336 10.406 -5.689 1.00 42.84 104 ASN A C 1
ATOM 805 O O . ASN A 1 104 ? -12.914 10.720 -6.797 1.00 42.84 104 ASN A O 1
ATOM 809 N N . TYR A 1 105 ? -12.846 9.368 -4.999 1.00 42.88 105 TYR A N 1
ATOM 810 C CA . TYR A 1 105 ? -11.975 8.331 -5.589 1.00 42.88 105 TYR A CA 1
ATOM 811 C C . TYR A 1 105 ? -12.431 6.895 -5.273 1.00 42.88 105 TYR A C 1
ATOM 813 O O . TYR A 1 105 ? -11.694 5.935 -5.485 1.00 42.88 105 TYR A O 1
ATOM 821 N N . VAL A 1 106 ? -13.675 6.701 -4.822 1.00 45.25 106 VAL A N 1
ATOM 822 C CA . VAL A 1 106 ? -14.263 5.356 -4.742 1.00 45.25 106 VAL A CA 1
ATOM 823 C C . VAL A 1 106 ? -14.852 5.020 -6.108 1.00 45.25 106 VAL A C 1
ATOM 825 O O . VAL A 1 106 ? -15.994 5.355 -6.423 1.00 45.25 106 VAL A O 1
ATOM 828 N N . THR A 1 107 ? -14.045 4.402 -6.969 1.00 42.69 107 THR A N 1
ATOM 829 C CA . THR A 1 107 ? -14.538 3.888 -8.255 1.00 42.69 107 THR A CA 1
ATOM 830 C C . THR A 1 107 ? -15.606 2.818 -7.985 1.00 42.69 107 THR A C 1
ATOM 832 O O . THR A 1 107 ? -15.431 2.004 -7.078 1.00 42.69 107 THR A O 1
ATOM 835 N N . LYS A 1 108 ? -16.702 2.773 -8.764 1.00 42.38 108 LYS A N 1
ATOM 836 C CA . LYS A 1 108 ? -17.805 1.795 -8.585 1.00 42.38 108 LYS A CA 1
ATOM 837 C C . LYS A 1 108 ? -17.323 0.336 -8.478 1.00 42.38 108 LYS A C 1
ATOM 839 O O . LYS A 1 108 ? -17.956 -0.474 -7.814 1.00 42.38 108 LYS A O 1
ATOM 844 N N . ARG A 1 109 ? -16.181 0.024 -9.098 1.00 48.19 109 ARG A N 1
ATOM 845 C CA . ARG A 1 109 ? -15.581 -1.314 -9.138 1.00 48.19 109 ARG A CA 1
ATOM 846 C C . ARG A 1 109 ? -14.878 -1.704 -7.828 1.00 48.19 109 ARG A C 1
ATOM 848 O O . ARG A 1 109 ? -14.794 -2.885 -7.532 1.00 48.19 109 ARG A O 1
ATOM 855 N N . THR A 1 110 ? -14.430 -0.727 -7.033 1.00 49.44 110 THR A N 1
ATOM 856 C CA . THR A 1 110 ? -13.862 -0.973 -5.697 1.00 49.44 110 THR A CA 1
ATOM 857 C C . THR A 1 110 ? -14.951 -1.458 -4.734 1.00 49.44 110 THR A C 1
ATOM 859 O O . THR A 1 110 ? -14.738 -2.459 -4.066 1.00 49.44 110 THR A O 1
ATOM 862 N N . ARG A 1 111 ? -16.145 -0.836 -4.753 1.00 50.12 111 ARG A N 1
ATOM 863 C CA . ARG A 1 111 ? -17.298 -1.242 -3.918 1.00 50.12 111 ARG A CA 1
ATOM 864 C C . ARG A 1 111 ? -17.758 -2.671 -4.189 1.00 50.12 111 ARG A C 1
ATOM 866 O O . ARG A 1 111 ? -17.900 -3.471 -3.281 1.00 50.12 111 ARG A O 1
ATOM 873 N N . GLN A 1 112 ? -17.899 -3.023 -5.463 1.00 51.94 112 GLN A N 1
ATOM 874 C CA . GLN A 1 112 ? -18.340 -4.363 -5.850 1.00 51.94 112 GLN A CA 1
ATOM 875 C C . GLN A 1 112 ? -17.346 -5.466 -5.431 1.00 51.94 112 GLN A C 1
ATOM 877 O O . GLN A 1 112 ? -17.730 -6.625 -5.299 1.00 51.94 112 GLN A O 1
ATOM 882 N N . PHE A 1 113 ? -16.072 -5.111 -5.227 1.00 55.78 113 PHE A N 1
ATOM 883 C CA . PHE A 1 113 ? -15.021 -6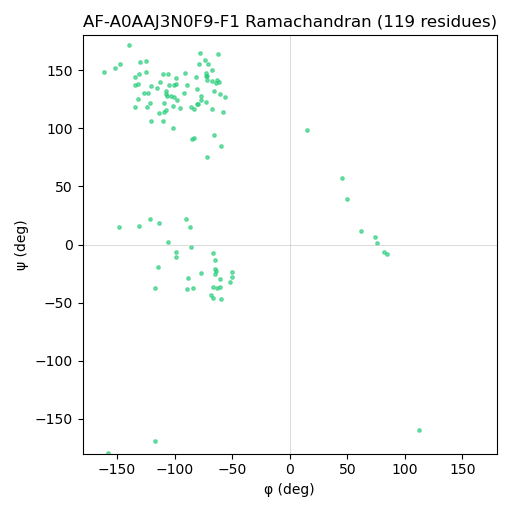.029 -4.792 1.00 55.78 113 PHE A CA 1
ATOM 884 C C . PHE A 1 113 ? -14.912 -6.100 -3.264 1.00 55.78 113 PHE A C 1
ATOM 886 O O . PHE A 1 113 ? -14.762 -7.190 -2.723 1.00 55.78 113 PHE A O 1
ATOM 893 N N . THR A 1 114 ? -15.075 -4.977 -2.559 1.00 55.69 114 THR A N 1
ATOM 894 C CA . THR A 1 114 ? -15.170 -4.951 -1.089 1.00 55.69 114 THR A CA 1
ATOM 895 C C . THR A 1 114 ? -16.402 -5.707 -0.603 1.00 55.69 114 THR A C 1
ATOM 897 O O . THR A 1 114 ? -16.301 -6.472 0.349 1.00 55.69 114 THR A O 1
ATOM 900 N N . ASP A 1 115 ? -17.522 -5.618 -1.328 1.00 58.41 115 ASP A N 1
ATOM 901 C CA . ASP A 1 115 ? -18.736 -6.407 -1.066 1.00 58.41 115 ASP A CA 1
ATOM 902 C C . ASP A 1 115 ? -18.519 -7.917 -1.281 1.00 58.41 115 ASP A C 1
ATOM 904 O O . ASP A 1 115 ? -19.224 -8.74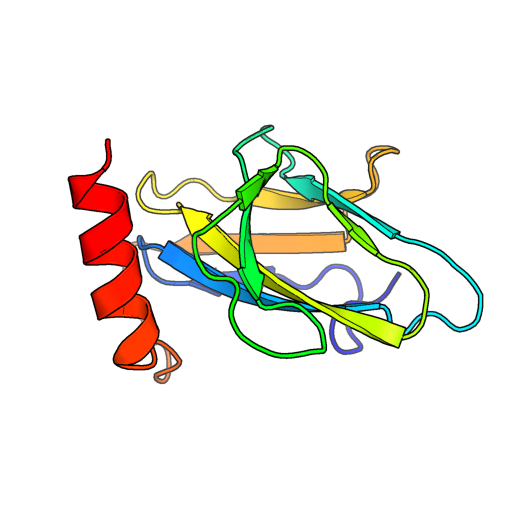2 -0.703 1.00 58.41 115 ASP A O 1
ATOM 908 N N . LYS A 1 116 ? -17.553 -8.297 -2.130 1.00 53.72 116 LYS A N 1
ATOM 909 C CA . LYS A 1 116 ? -17.195 -9.697 -2.402 1.00 53.72 116 LYS A CA 1
ATOM 910 C C . LYS A 1 116 ? -16.217 -10.241 -1.356 1.00 53.72 116 LYS A C 1
ATOM 912 O O . LYS A 1 116 ? -16.372 -11.383 -0.946 1.00 53.72 116 LYS A O 1
ATOM 917 N N . ILE A 1 117 ? -15.268 -9.420 -0.894 1.00 57.56 117 ILE A N 1
ATOM 918 C CA . ILE A 1 117 ? -14.364 -9.755 0.218 1.00 57.56 117 ILE A CA 1
ATOM 919 C C . ILE A 1 117 ? -15.158 -9.862 1.524 1.00 57.56 117 ILE A C 1
ATOM 921 O O . ILE A 1 117 ? -15.034 -10.866 2.206 1.00 57.56 117 ILE A O 1
ATOM 925 N N . GLY A 1 118 ? -16.052 -8.914 1.823 1.00 53.00 118 GLY A N 1
ATOM 926 C CA . GLY A 1 118 ? -16.927 -8.971 3.003 1.00 53.00 118 GLY A CA 1
ATOM 927 C C . GLY A 1 118 ? -17.969 -10.100 2.989 1.00 53.00 118 GLY A C 1
ATOM 928 O O . GLY A 1 118 ? -18.654 -10.292 3.983 1.00 53.00 118 GLY A O 1
ATOM 929 N N . LYS A 1 119 ? -18.110 -10.834 1.877 1.00 45.78 119 LYS A N 1
ATOM 930 C CA . LYS A 1 119 ? -18.906 -12.072 1.778 1.00 45.78 119 LYS A CA 1
ATOM 931 C C . LYS A 1 119 ? -18.063 -13.351 1.872 1.00 45.78 119 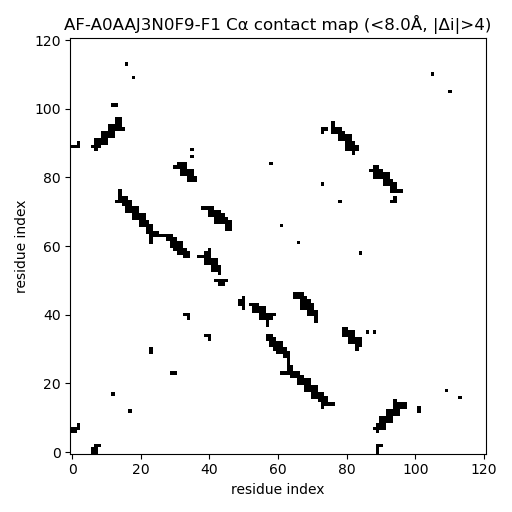LYS A C 1
ATOM 933 O O . LYS A 1 119 ? -18.644 -14.431 1.926 1.00 45.78 119 LYS A O 1
ATOM 938 N N . LEU A 1 120 ? -16.733 -13.246 1.807 1.00 44.69 120 LEU A N 1
ATOM 939 C CA . LEU A 1 120 ? -15.795 -14.378 1.843 1.00 44.69 120 LEU A CA 1
ATOM 940 C C . LEU A 1 120 ? -15.185 -14.623 3.239 1.00 44.69 120 LEU A C 1
ATOM 942 O O . LEU A 1 120 ? -14.468 -15.606 3.414 1.00 44.69 120 LEU A O 1
ATOM 946 N N . ILE A 1 121 ? -15.459 -13.739 4.200 1.00 42.22 121 ILE A N 1
ATOM 947 C CA . ILE A 1 121 ? -15.101 -13.796 5.629 1.00 42.22 121 ILE A CA 1
ATOM 948 C C . ILE A 1 121 ? -16.382 -13.697 6.447 1.00 42.22 121 ILE A C 1
ATOM 950 O O . ILE A 1 121 ? -16.427 -14.343 7.514 1.00 42.22 121 ILE A O 1
#

Organism: NCBI:txid1796644

Solvent-accessible surface area (backbone atoms only — not comparable to full-atom values): 7058 Å² total; per-residue (Å²): 119,67,44,97,86,32,72,58,40,77,45,85,40,61,55,35,75,43,79,46,79,46,66,34,84,45,96,86,51,70,44,41,39,27,40,71,79,67,54,57,36,29,39,40,27,46,81,92,41,72,49,98,60,70,44,79,33,59,61,47,79,37,53,61,73,40,37,39,30,32,39,36,81,23,60,87,43,54,70,43,32,38,18,35,81,85,72,50,74,42,33,37,44,32,29,39,88,76,88,65,88,72,83,81,81,81,51,78,69,56,54,64,48,52,60,50,53,71,70,74,113

Nearest PDB structures (foldseek):
  5ys1-assembly1_A  TM=9.437E-01  e=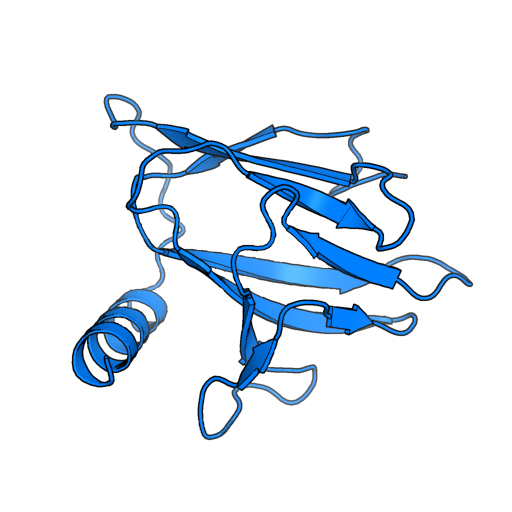4.280E-11  Escherichia coli K-12
  2fqf-assembly1_A  TM=9.551E-01  e=5.031E-11  Escherichia coli
  6evg-assembly1_A  TM=9.506E-01  e=1.209E-09  Ochrobactrum
  2uxv-assembly2_B  TM=8.931E-01  e=5.771E-09  Escherichia coli
  2bhf-assembly1_A  TM=8.340E-01  e=1.696E-08  Bacillus subtilis

Radius of gyration: 14.14 Å; Cα contacts (8 Å, |Δi|>4): 238; chains: 1; bounding box: 37×31×29 Å

Mean predicted aligned error: 8.38 Å